Protein AF-A0A059DR06-F1 (afdb_monomer_lite)

Structure (mmCIF, N/CA/C/O backbone):
data_AF-A0A059DR06-F1
#
_entry.id   AF-A0A059DR06-F1
#
loop_
_atom_site.group_PDB
_atom_site.id
_atom_site.type_symbol
_atom_site.label_atom_id
_atom_site.label_alt_id
_atom_site.label_comp_id
_atom_site.label_asym_id
_atom_site.label_entity_id
_atom_site.label_seq_id
_atom_site.pdbx_PDB_ins_code
_atom_site.Cartn_x
_atom_site.Cartn_y
_atom_site.Cartn_z
_atom_site.occupancy
_atom_site.B_iso_or_equiv
_atom_site.auth_seq_id
_atom_site.auth_comp_id
_atom_site.auth_asym_id
_atom_site.auth_atom_id
_atom_site.pdbx_PDB_model_num
ATOM 1 N N . MET A 1 1 ? -17.425 -49.729 -42.488 1.00 37.81 1 MET A N 1
ATOM 2 C CA . MET A 1 1 ? -16.183 -48.979 -42.178 1.00 37.81 1 MET A CA 1
ATOM 3 C C . MET A 1 1 ? -16.580 -47.531 -41.913 1.00 37.81 1 MET A C 1
ATOM 5 O O . MET A 1 1 ? -17.023 -46.862 -42.828 1.00 37.81 1 MET A O 1
ATOM 9 N N . LYS A 1 2 ? -16.812 -47.169 -40.646 1.00 50.12 2 LYS A N 1
ATOM 10 C CA . LYS A 1 2 ? -15.939 -46.294 -39.834 1.00 50.12 2 LYS A CA 1
ATOM 11 C C . LYS A 1 2 ? -15.518 -45.004 -40.551 1.00 50.12 2 LYS A C 1
ATOM 13 O O . LYS A 1 2 ? -14.584 -45.049 -41.343 1.00 50.12 2 LYS A O 1
ATOM 18 N N . ARG A 1 3 ? -16.130 -43.880 -40.159 1.00 48.53 3 ARG A N 1
ATOM 19 C CA . ARG A 1 3 ? -15.443 -42.631 -39.769 1.00 48.53 3 ARG A CA 1
ATOM 20 C C . ARG A 1 3 ? -16.471 -41.597 -39.294 1.00 48.53 3 ARG A C 1
ATOM 22 O O . ARG A 1 3 ? -16.854 -40.686 -40.012 1.00 48.53 3 ARG A O 1
ATOM 29 N N . THR A 1 4 ? -16.927 -41.766 -38.057 1.00 54.75 4 THR A N 1
ATOM 30 C CA . THR A 1 4 ? -17.480 -40.665 -37.264 1.00 54.75 4 THR A CA 1
ATOM 31 C C . THR A 1 4 ? -16.333 -39.698 -36.978 1.00 54.75 4 THR A C 1
ATOM 33 O O . THR A 1 4 ? -15.386 -40.052 -36.276 1.00 54.75 4 THR A O 1
ATOM 36 N N . ILE A 1 5 ? -16.377 -38.520 -37.592 1.00 60.97 5 ILE A N 1
ATOM 37 C CA . ILE A 1 5 ? -15.453 -37.415 -37.327 1.00 60.97 5 ILE A CA 1
ATOM 38 C C . ILE A 1 5 ? -15.814 -36.871 -35.936 1.00 60.97 5 ILE A C 1
ATOM 40 O O . ILE A 1 5 ? -16.955 -36.440 -35.756 1.00 60.97 5 ILE A O 1
ATOM 44 N N . PRO A 1 6 ? -14.923 -36.919 -34.929 1.00 51.56 6 PRO A N 1
ATOM 45 C CA . PRO A 1 6 ? -15.249 -36.389 -33.618 1.00 51.56 6 PRO A CA 1
ATOM 46 C C . PRO A 1 6 ? -15.151 -34.864 -33.678 1.00 51.56 6 PRO A C 1
ATOM 48 O O . PRO A 1 6 ? -14.068 -34.289 -33.719 1.00 51.56 6 PRO A O 1
ATOM 51 N N . LEU A 1 7 ? -16.307 -34.211 -33.660 1.00 52.69 7 LEU A N 1
ATOM 52 C CA . LEU A 1 7 ? -16.496 -32.765 -33.498 1.00 52.69 7 LEU A CA 1
ATOM 53 C C . LEU A 1 7 ? -16.215 -32.314 -32.042 1.00 52.69 7 LEU A C 1
ATOM 55 O O . LEU A 1 7 ? -16.919 -31.475 -31.495 1.00 52.69 7 LEU A O 1
ATOM 59 N N . ILE A 1 8 ? -15.200 -32.891 -31.386 1.00 56.91 8 ILE A N 1
ATOM 60 C CA . ILE A 1 8 ? -14.887 -32.686 -29.955 1.00 56.91 8 ILE A CA 1
ATOM 61 C C . ILE A 1 8 ? -13.495 -32.055 -29.794 1.00 56.91 8 ILE A C 1
ATOM 63 O O . ILE A 1 8 ? -12.701 -32.479 -28.967 1.00 56.91 8 ILE A O 1
ATOM 67 N N . PHE A 1 9 ? -13.147 -31.064 -30.617 1.00 52.00 9 PHE A N 1
ATOM 68 C CA . PHE A 1 9 ? -11.849 -30.377 -30.481 1.00 52.00 9 PHE A CA 1
ATOM 69 C C . PHE A 1 9 ? -11.901 -28.848 -30.600 1.00 52.00 9 PHE A C 1
ATOM 71 O O . PHE A 1 9 ? -10.857 -28.210 -30.628 1.00 52.00 9 PHE A O 1
ATOM 78 N N . ALA A 1 10 ? -13.089 -28.238 -30.615 1.00 53.56 10 ALA A N 1
ATOM 79 C CA . ALA A 1 10 ? -13.237 -26.792 -30.828 1.00 53.56 10 ALA A CA 1
ATOM 80 C C . ALA A 1 10 ? -13.800 -26.015 -29.619 1.00 53.56 10 ALA A C 1
ATOM 82 O O . ALA A 1 10 ? -14.333 -24.928 -29.802 1.00 53.56 10 ALA A O 1
ATOM 83 N N . ALA A 1 11 ? -13.717 -26.553 -28.394 1.00 54.59 11 ALA A N 1
ATOM 84 C CA . ALA A 1 11 ? -14.322 -25.922 -27.208 1.00 54.59 11 ALA A CA 1
ATOM 85 C C . ALA A 1 11 ? -13.361 -25.664 -26.03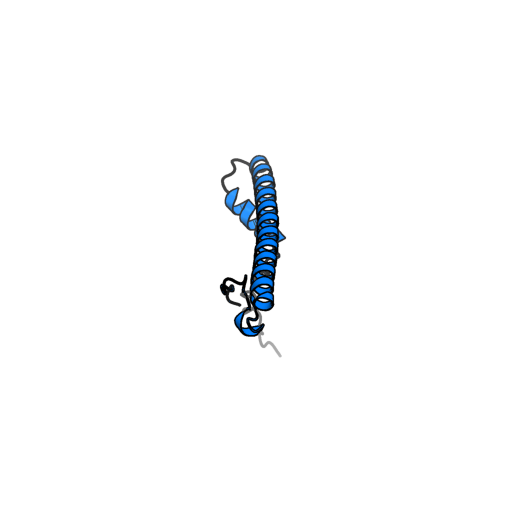1 1.00 54.59 11 ALA A C 1
ATOM 87 O O . ALA A 1 11 ? -13.811 -25.343 -24.937 1.00 54.59 11 ALA A O 1
ATOM 88 N N . LEU A 1 12 ? -12.048 -25.788 -26.223 1.00 53.75 12 LEU A N 1
ATOM 89 C CA . LEU A 1 12 ? -11.044 -25.496 -25.193 1.00 53.75 12 LEU A CA 1
ATOM 90 C C . LEU A 1 12 ? -9.885 -24.766 -25.890 1.00 53.75 12 LEU A C 1
ATOM 92 O O . LEU A 1 12 ? -9.046 -25.429 -26.498 1.00 53.75 12 LEU A O 1
ATOM 96 N N . PRO A 1 13 ? -9.900 -23.415 -25.925 1.00 54.50 13 PRO A N 1
ATOM 97 C CA . PRO A 1 13 ? -9.349 -22.663 -24.798 1.00 54.50 13 PRO A CA 1
ATOM 98 C C . PRO A 1 13 ? -10.022 -21.281 -24.614 1.00 54.50 13 PRO A C 1
ATOM 100 O O . PRO A 1 13 ? -9.508 -20.269 -25.075 1.00 54.50 13 PRO A O 1
ATOM 103 N N . LEU A 1 14 ? -11.165 -21.208 -23.926 1.00 53.38 14 LEU A N 1
ATOM 104 C CA . LEU A 1 14 ? -11.689 -19.926 -23.406 1.00 53.38 14 LEU A CA 1
ATOM 105 C C . LEU A 1 14 ? -11.523 -19.788 -21.886 1.00 53.38 14 LEU A C 1
ATOM 107 O O . LEU A 1 14 ? -12.010 -18.837 -21.293 1.00 53.38 14 LEU A O 1
ATOM 111 N N . MET A 1 15 ? -10.777 -20.703 -21.266 1.00 52.72 15 MET A N 1
ATOM 112 C CA . MET A 1 15 ? -10.363 -20.620 -19.863 1.00 52.72 15 MET A CA 1
ATOM 113 C C . MET A 1 15 ? -8.871 -20.286 -19.777 1.00 52.72 15 MET A C 1
ATOM 115 O O . MET A 1 15 ? -8.109 -20.931 -19.061 1.00 52.72 15 MET A O 1
ATOM 119 N N . ALA A 1 16 ? -8.421 -19.312 -20.569 1.00 50.72 16 ALA A N 1
ATOM 120 C CA . ALA A 1 16 ? -7.108 -18.723 -20.369 1.00 50.72 16 ALA A CA 1
ATOM 121 C C . ALA A 1 16 ? -7.226 -17.688 -19.245 1.00 50.72 16 ALA A C 1
ATOM 123 O O . ALA A 1 16 ? -7.513 -16.521 -19.483 1.00 50.72 16 ALA A O 1
ATOM 124 N N . GLY A 1 17 ? -7.010 -18.163 -18.020 1.00 48.59 17 GLY A N 1
ATOM 125 C CA . GLY A 1 17 ? -6.457 -17.351 -16.947 1.00 48.59 17 GLY A CA 1
ATOM 126 C C . GLY A 1 17 ? -7.444 -16.508 -16.146 1.00 48.59 17 GLY A C 1
ATOM 127 O O . GLY A 1 17 ? -7.360 -15.285 -16.165 1.00 48.59 17 GLY A O 1
ATOM 128 N N . CYS A 1 18 ? -8.211 -17.145 -15.260 1.00 55.22 18 CYS A N 1
ATOM 129 C CA . CYS A 1 18 ? -8.278 -16.605 -13.900 1.00 55.22 18 CYS A CA 1
ATOM 130 C C . CYS A 1 18 ? -6.869 -16.771 -13.314 1.00 55.22 18 CYS A C 1
ATOM 132 O O . CYS A 1 18 ? -6.583 -17.770 -12.656 1.00 55.22 18 CYS A O 1
ATOM 134 N N . VAL A 1 19 ? -5.932 -15.885 -13.676 1.00 57.34 19 VAL A N 1
ATOM 135 C CA . VAL A 1 19 ? -4.608 -15.903 -13.060 1.00 57.34 19 VAL A CA 1
ATOM 136 C C . VAL A 1 19 ? -4.860 -15.530 -11.605 1.00 57.34 19 VAL A C 1
ATOM 138 O O . VAL A 1 19 ? -5.309 -14.425 -11.305 1.00 57.34 19 VAL A O 1
ATOM 141 N N . SER A 1 20 ? -4.664 -16.479 -10.691 1.00 49.16 20 SER A N 1
ATOM 142 C CA . SER A 1 20 ? -4.456 -16.146 -9.290 1.00 49.16 20 SER A CA 1
ATOM 143 C C . SER A 1 20 ? -3.155 -15.350 -9.274 1.00 49.16 20 SER A C 1
ATOM 145 O O . SER A 1 20 ? -2.071 -15.934 -9.225 1.00 49.16 20 SER A O 1
ATOM 147 N N . ALA A 1 21 ? -3.246 -14.039 -9.490 1.00 55.66 21 ALA A N 1
ATOM 148 C CA . ALA A 1 21 ? -2.082 -13.180 -9.535 1.00 55.66 21 ALA A CA 1
ATOM 149 C C . ALA A 1 21 ? -1.411 -13.292 -8.166 1.00 55.66 21 ALA A C 1
ATOM 151 O O . ALA A 1 21 ? -1.945 -12.826 -7.162 1.00 55.66 21 ALA A O 1
ATOM 152 N N . ASN A 1 22 ? -0.263 -13.965 -8.113 1.00 73.75 22 ASN A N 1
ATOM 153 C CA . ASN A 1 22 ? 0.604 -13.869 -6.951 1.00 73.75 22 ASN A CA 1
ATOM 154 C C . ASN A 1 22 ? 0.976 -12.386 -6.796 1.00 73.75 22 ASN A C 1
ATOM 156 O O . ASN A 1 22 ? 1.219 -11.725 -7.811 1.00 73.75 22 ASN A O 1
ATOM 160 N N . SER A 1 23 ? 1.035 -11.858 -5.571 1.00 77.25 23 SER A N 1
ATOM 161 C CA . SER A 1 23 ? 1.312 -10.431 -5.326 1.00 77.25 23 SER A CA 1
ATOM 162 C C . SER A 1 23 ? 2.567 -9.969 -6.072 1.00 77.25 23 SER A C 1
ATOM 164 O O . SER A 1 23 ? 2.554 -8.954 -6.756 1.00 77.25 23 SER A O 1
ATOM 166 N N . ALA A 1 24 ? 3.609 -10.803 -6.103 1.00 83.12 24 ALA A N 1
ATOM 167 C CA . ALA A 1 24 ? 4.836 -10.535 -6.851 1.00 83.12 24 ALA A CA 1
ATOM 168 C C . ALA A 1 24 ? 4.639 -10.373 -8.374 1.00 83.12 24 ALA A C 1
ATOM 170 O O . ALA A 1 24 ? 5.337 -9.581 -9.009 1.00 83.12 24 ALA A O 1
ATOM 171 N N . GLU A 1 25 ? 3.728 -11.131 -8.985 1.00 86.44 25 GLU A N 1
ATOM 172 C CA . GLU A 1 25 ? 3.413 -11.019 -10.414 1.00 86.44 25 GLU A CA 1
ATOM 173 C C . GLU A 1 25 ? 2.508 -9.808 -10.680 1.00 86.44 25 GLU A C 1
ATOM 175 O O . GLU A 1 25 ? 2.742 -9.067 -11.637 1.00 86.44 25 GLU A O 1
ATOM 180 N N . GLY A 1 26 ? 1.575 -9.530 -9.764 1.00 87.44 26 GLY A N 1
ATOM 181 C CA . GLY A 1 26 ? 0.770 -8.308 -9.754 1.00 87.44 26 GLY A CA 1
ATOM 182 C C . GLY A 1 26 ? 1.621 -7.037 -9.666 1.00 87.44 26 GLY A C 1
ATOM 183 O O . GLY A 1 26 ? 1.449 -6.131 -10.477 1.00 87.44 26 GLY A O 1
ATOM 184 N N . HIS A 1 27 ? 2.611 -6.990 -8.771 1.00 91.62 27 HIS A N 1
ATOM 185 C CA . HIS A 1 27 ? 3.488 -5.822 -8.610 1.00 91.62 27 HIS A CA 1
ATOM 186 C C . HIS A 1 27 ? 4.372 -5.605 -9.832 1.00 91.62 27 HIS A C 1
ATOM 188 O O . HIS A 1 27 ? 4.618 -4.469 -10.230 1.00 91.62 27 HIS A O 1
ATOM 194 N N . LYS A 1 28 ? 4.834 -6.688 -10.470 1.00 92.25 28 LYS A N 1
ATOM 195 C CA . LYS A 1 28 ? 5.569 -6.591 -11.737 1.00 92.25 28 LYS A CA 1
ATOM 196 C C . LYS A 1 28 ? 4.689 -6.036 -12.850 1.00 92.25 28 LYS A C 1
ATOM 198 O O . LYS A 1 28 ? 5.168 -5.202 -13.615 1.00 92.25 28 LYS A O 1
ATOM 203 N N . ALA A 1 29 ? 3.431 -6.467 -12.935 1.00 92.56 29 ALA A N 1
ATOM 204 C CA . ALA A 1 29 ? 2.479 -5.936 -13.903 1.00 92.56 29 ALA A CA 1
ATOM 205 C C . ALA A 1 29 ? 2.166 -4.452 -13.639 1.00 92.56 29 ALA A C 1
ATOM 207 O O . ALA A 1 29 ? 2.178 -3.658 -14.579 1.00 92.56 29 ALA A O 1
ATOM 208 N N . GLU A 1 30 ? 1.971 -4.055 -12.377 1.00 92.44 30 GLU A N 1
ATOM 209 C CA . GLU A 1 30 ? 1.769 -2.653 -11.988 1.00 92.44 30 GLU A CA 1
ATOM 210 C C . GLU A 1 30 ? 2.993 -1.790 -12.331 1.00 92.44 30 GLU A C 1
ATOM 212 O O . GLU A 1 30 ? 2.867 -0.769 -13.010 1.00 92.44 30 GLU A O 1
ATOM 217 N N . ALA A 1 31 ? 4.189 -2.221 -11.920 1.00 95.06 31 ALA A N 1
ATOM 218 C CA . ALA A 1 31 ? 5.439 -1.524 -12.212 1.00 95.06 31 ALA A CA 1
ATOM 219 C C . ALA A 1 31 ? 5.669 -1.400 -13.725 1.00 95.06 31 ALA A C 1
ATOM 221 O O . ALA A 1 31 ? 6.049 -0.338 -14.218 1.00 95.06 31 ALA A O 1
ATOM 222 N N . TYR A 1 32 ? 5.385 -2.460 -14.489 1.00 93.75 32 TYR A N 1
ATOM 223 C CA . TYR A 1 32 ? 5.463 -2.420 -15.946 1.00 93.75 32 TYR A CA 1
ATOM 224 C C . TYR A 1 32 ? 4.473 -1.417 -16.547 1.00 93.75 32 TYR A C 1
ATOM 226 O O . TYR A 1 32 ? 4.854 -0.637 -17.419 1.00 93.75 32 TYR A O 1
ATOM 234 N N . ALA A 1 33 ? 3.220 -1.408 -16.082 1.00 94.38 33 ALA A N 1
ATOM 235 C CA . ALA A 1 33 ? 2.198 -0.487 -16.568 1.00 94.38 33 ALA A CA 1
ATOM 236 C C . ALA A 1 33 ? 2.614 0.977 -16.353 1.00 94.38 33 ALA A C 1
ATOM 238 O O . ALA A 1 33 ? 2.524 1.783 -17.284 1.00 94.38 33 ALA A O 1
ATOM 239 N N . LYS A 1 34 ? 3.158 1.302 -15.174 1.00 94.44 34 LYS A N 1
ATOM 240 C CA . LYS A 1 34 ? 3.697 2.637 -14.860 1.00 94.44 34 LYS A CA 1
ATOM 241 C C . LYS A 1 34 ? 4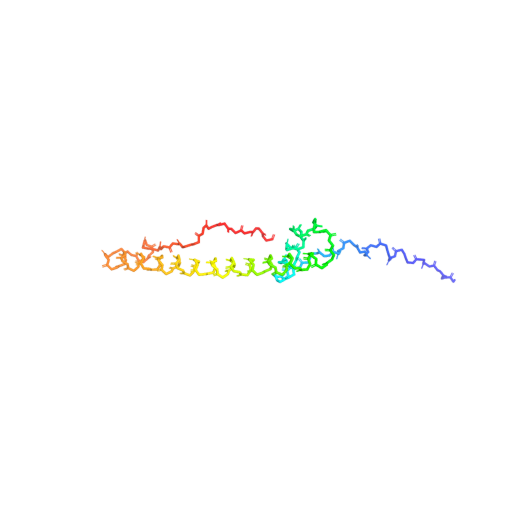.900 3.013 -15.726 1.00 94.44 34 LYS A C 1
ATOM 243 O O . LYS A 1 34 ? 5.001 4.146 -16.184 1.00 94.44 34 LYS A O 1
ATOM 248 N N . CYS A 1 35 ? 5.773 2.052 -16.016 1.00 96.31 35 CYS A N 1
ATOM 249 C CA . CYS A 1 35 ? 6.990 2.262 -16.804 1.00 96.31 35 CYS A CA 1
ATOM 250 C C . CYS A 1 35 ? 6.812 2.030 -18.315 1.00 96.31 35 CYS A C 1
ATOM 252 O O . CYS A 1 35 ? 7.791 2.018 -19.066 1.00 96.31 35 CYS A O 1
ATOM 254 N N . SER A 1 36 ? 5.576 1.847 -18.786 1.00 93.31 36 SER A N 1
ATOM 255 C CA . SER A 1 36 ? 5.271 1.478 -20.176 1.00 93.31 36 SER A CA 1
ATOM 256 C C . SER A 1 36 ? 5.776 2.497 -21.206 1.00 93.31 36 SER A C 1
ATOM 258 O O . SER A 1 36 ? 6.195 2.107 -22.297 1.00 93.31 36 SER A O 1
ATOM 260 N N . TYR A 1 37 ? 5.822 3.778 -20.834 1.00 93.88 37 TYR A N 1
ATOM 261 C CA . TYR A 1 37 ? 6.289 4.886 -21.676 1.00 93.88 37 TYR A CA 1
ATOM 262 C C . TYR A 1 37 ? 7.797 5.161 -21.591 1.00 93.88 37 TYR A C 1
ATOM 264 O O . TYR A 1 37 ? 8.272 6.139 -22.167 1.00 93.88 37 TYR A O 1
ATOM 272 N N . ALA A 1 38 ? 8.569 4.328 -20.885 1.00 94.94 38 ALA A N 1
ATOM 273 C C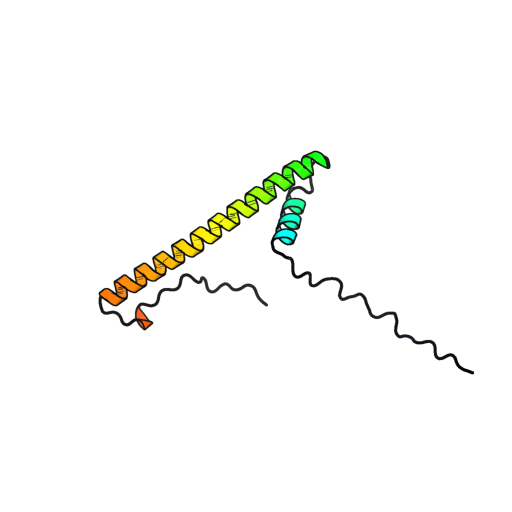A . ALA A 1 38 ? 10.014 4.508 -20.807 1.00 94.94 38 ALA A CA 1
ATOM 274 C C . ALA A 1 38 ? 10.664 4.437 -22.210 1.00 94.94 38 ALA A C 1
ATOM 276 O O . ALA A 1 38 ? 10.290 3.570 -23.012 1.00 94.94 38 ALA A O 1
ATOM 277 N N . PRO A 1 39 ? 11.653 5.309 -22.499 1.00 91.06 39 PRO A N 1
ATOM 278 C CA . PRO A 1 39 ? 12.174 5.553 -23.850 1.00 91.06 39 PRO A CA 1
ATOM 279 C C . PRO A 1 39 ? 12.980 4.386 -24.441 1.00 91.06 39 PRO A C 1
ATOM 281 O O . PRO A 1 39 ? 13.259 4.371 -25.637 1.00 91.06 39 PRO A O 1
ATOM 284 N N . GLY A 1 40 ? 13.351 3.400 -23.624 1.00 93.38 40 GLY A N 1
ATOM 285 C CA . GLY A 1 40 ? 14.087 2.216 -24.048 1.00 93.38 40 GLY A CA 1
ATOM 286 C C . GLY A 1 40 ? 14.023 1.101 -23.002 1.00 93.38 40 GLY A C 1
ATOM 287 O O . GLY A 1 40 ? 13.530 1.328 -21.894 1.00 93.38 40 GLY A O 1
ATOM 288 N N . PRO A 1 41 ? 14.508 -0.107 -23.335 1.00 92.62 41 PRO A N 1
ATOM 289 C CA . PRO A 1 41 ? 14.433 -1.266 -22.446 1.00 92.62 41 PRO A CA 1
ATOM 290 C C . PRO A 1 41 ? 15.234 -1.073 -21.152 1.00 92.62 41 PRO A C 1
ATOM 292 O O . PRO A 1 41 ? 14.744 -1.421 -20.084 1.00 92.62 41 PRO A O 1
ATOM 295 N N . GLU A 1 42 ? 16.414 -0.454 -21.225 1.00 95.94 42 GLU A N 1
ATOM 296 C CA . GLU A 1 42 ? 17.258 -0.199 -20.050 1.00 95.94 42 GLU A CA 1
ATOM 297 C C . GLU A 1 42 ? 16.608 0.808 -19.086 1.00 95.94 42 GLU A C 1
ATOM 299 O O . GLU A 1 42 ? 16.521 0.572 -17.882 1.00 95.94 42 GLU A O 1
ATOM 304 N N . GLU A 1 43 ? 16.080 1.914 -19.615 1.00 95.75 43 GLU A N 1
ATOM 305 C CA . GLU A 1 43 ? 15.381 2.915 -18.801 1.00 95.75 43 GLU A CA 1
ATOM 306 C C . GLU A 1 43 ? 14.078 2.363 -18.216 1.00 95.75 43 GLU A C 1
ATOM 308 O O . GLU A 1 43 ? 13.703 2.692 -17.089 1.00 95.75 43 GLU A O 1
ATOM 313 N N . ARG A 1 44 ? 13.413 1.454 -18.939 1.00 95.94 44 ARG A N 1
ATOM 314 C CA . ARG A 1 44 ? 12.253 0.727 -18.423 1.00 95.94 44 ARG A CA 1
ATOM 315 C C . ARG A 1 44 ? 12.627 -0.160 -17.248 1.00 95.94 44 ARG A C 1
ATOM 317 O O . ARG A 1 44 ? 11.909 -0.157 -16.258 1.00 95.94 44 ARG A O 1
ATOM 324 N N . GLU A 1 45 ? 13.736 -0.886 -17.332 1.00 96.25 45 GLU A N 1
ATOM 325 C CA . GLU A 1 45 ? 14.206 -1.741 -16.242 1.00 96.25 45 GLU A CA 1
ATOM 326 C C . GLU A 1 45 ? 14.552 -0.919 -14.991 1.00 96.25 45 GLU A C 1
ATOM 328 O O . GLU A 1 45 ? 14.111 -1.256 -13.890 1.00 96.25 45 GLU A O 1
ATOM 333 N N . LYS A 1 46 ? 15.258 0.209 -15.153 1.00 96.56 46 LYS A N 1
ATOM 334 C CA . LYS A 1 46 ? 15.556 1.146 -14.052 1.00 96.56 46 LYS A CA 1
ATOM 335 C C . LYS A 1 46 ? 14.279 1.702 -13.413 1.00 96.56 46 LYS A C 1
ATOM 337 O O . LYS A 1 46 ? 14.165 1.730 -12.183 1.00 96.56 46 LYS A O 1
ATOM 342 N N . CYS A 1 47 ? 13.310 2.097 -14.239 1.00 97.19 47 CYS A N 1
ATOM 343 C CA . CYS A 1 47 ? 11.997 2.546 -13.783 1.00 97.19 47 CYS A CA 1
ATOM 344 C C . CYS A 1 47 ? 11.277 1.433 -13.006 1.00 97.19 47 CYS A C 1
ATOM 346 O O . CYS A 1 47 ? 10.889 1.638 -11.859 1.00 97.19 47 CYS A O 1
ATOM 348 N N . MET A 1 48 ? 11.182 0.226 -13.573 1.00 97.00 48 MET A N 1
ATOM 349 C CA . MET A 1 48 ? 10.490 -0.903 -12.946 1.00 97.00 48 MET A CA 1
ATOM 350 C C . MET A 1 48 ? 11.123 -1.298 -11.615 1.00 97.00 48 MET A C 1
ATOM 352 O O . MET A 1 48 ? 10.406 -1.593 -10.665 1.00 97.00 48 MET A O 1
ATOM 356 N N . LYS A 1 49 ? 12.457 -1.277 -11.515 1.00 96.81 49 LYS A N 1
ATOM 357 C CA . LYS A 1 49 ? 13.166 -1.541 -10.258 1.00 96.81 49 LYS A CA 1
ATOM 358 C C . LYS A 1 49 ? 12.780 -0.538 -9.171 1.00 96.81 49 LYS A C 1
ATOM 360 O O . LYS A 1 49 ? 12.597 -0.926 -8.021 1.00 96.81 49 LYS A O 1
ATOM 365 N N . THR A 1 50 ? 12.655 0.733 -9.542 1.00 97.38 50 THR A N 1
ATOM 366 C CA . THR A 1 50 ? 12.247 1.797 -8.619 1.00 97.38 50 THR A CA 1
ATOM 367 C C . THR A 1 50 ? 10.794 1.615 -8.193 1.00 97.38 50 THR A C 1
ATOM 369 O O . THR A 1 50 ? 10.509 1.611 -7.001 1.00 97.38 50 THR A O 1
ATOM 372 N N . GLU A 1 51 ? 9.888 1.381 -9.142 1.00 96.75 51 GLU A N 1
ATOM 373 C CA . GLU A 1 51 ? 8.467 1.162 -8.853 1.00 96.75 51 GLU A CA 1
ATOM 374 C C . GLU A 1 51 ? 8.232 -0.065 -7.970 1.00 96.75 51 GLU A C 1
ATOM 376 O O . GLU A 1 51 ? 7.474 0.009 -7.009 1.00 96.75 51 GLU A O 1
ATOM 381 N N . LEU A 1 52 ? 8.930 -1.175 -8.223 1.00 96.62 52 LEU A N 1
ATOM 382 C CA . LEU A 1 52 ? 8.851 -2.363 -7.370 1.00 96.62 52 LEU A CA 1
ATOM 383 C C . LEU A 1 52 ? 9.308 -2.074 -5.935 1.00 96.62 52 LEU A C 1
ATOM 385 O O . LEU A 1 52 ? 8.660 -2.522 -4.992 1.00 96.62 52 LEU A O 1
ATOM 389 N N . ALA A 1 53 ? 10.385 -1.303 -5.760 1.00 96.44 53 ALA A N 1
ATOM 390 C CA . ALA A 1 53 ? 10.850 -0.905 -4.433 1.00 96.44 53 ALA A CA 1
ATOM 391 C C . ALA A 1 53 ? 9.838 0.005 -3.714 1.00 96.44 53 ALA A C 1
ATOM 393 O O . ALA A 1 53 ? 9.649 -0.120 -2.505 1.00 96.44 53 ALA A O 1
ATOM 394 N N . LEU A 1 54 ? 9.164 0.896 -4.449 1.00 96.50 54 LEU A N 1
ATOM 395 C CA . LEU A 1 54 ? 8.115 1.759 -3.902 1.00 96.50 54 LEU A CA 1
ATOM 396 C C . LEU A 1 54 ? 6.869 0.968 -3.493 1.00 96.50 54 LEU A C 1
ATOM 398 O O . LEU A 1 54 ? 6.310 1.235 -2.431 1.00 96.50 54 LEU A O 1
ATOM 402 N N . ILE A 1 55 ? 6.452 -0.009 -4.302 1.00 94.50 55 ILE A N 1
ATOM 403 C CA . ILE A 1 55 ? 5.328 -0.896 -3.975 1.00 94.50 55 ILE A CA 1
ATOM 404 C C . ILE A 1 55 ? 5.637 -1.667 -2.687 1.00 94.50 55 ILE A C 1
ATOM 406 O O . ILE A 1 55 ? 4.853 -1.617 -1.745 1.00 94.50 55 ILE A O 1
ATOM 410 N N . GLU A 1 56 ? 6.816 -2.284 -2.593 1.00 93.12 56 GLU A N 1
ATOM 411 C CA . GLU A 1 56 ? 7.213 -3.042 -1.402 1.00 93.12 56 GLU A CA 1
ATOM 412 C C . GLU A 1 56 ? 7.309 -2.149 -0.150 1.00 93.12 56 GLU A C 1
ATOM 414 O O . GLU A 1 56 ? 6.903 -2.541 0.943 1.00 93.12 56 GLU A O 1
ATOM 419 N N . ALA A 1 57 ? 7.820 -0.921 -0.288 1.00 94.81 57 ALA A N 1
ATOM 420 C CA . ALA A 1 57 ? 7.858 0.037 0.815 1.00 94.81 57 ALA A CA 1
ATOM 421 C C . ALA A 1 57 ? 6.450 0.416 1.297 1.00 94.81 57 ALA A C 1
ATOM 423 O O . ALA A 1 57 ? 6.217 0.503 2.504 1.00 94.81 57 ALA A O 1
ATOM 424 N N . ARG A 1 58 ? 5.506 0.605 0.368 1.00 92.81 58 ARG A N 1
ATOM 425 C CA . ARG A 1 58 ? 4.108 0.891 0.696 1.00 92.81 58 ARG A CA 1
ATOM 426 C C . ARG A 1 58 ? 3.450 -0.277 1.422 1.00 92.81 58 ARG A C 1
ATOM 428 O O . ARG A 1 58 ? 2.802 -0.047 2.433 1.00 92.81 58 ARG A O 1
ATOM 435 N N . GLU A 1 59 ? 3.649 -1.506 0.957 1.00 92.31 59 GLU A N 1
ATOM 436 C CA . GLU A 1 59 ? 3.087 -2.689 1.616 1.00 92.31 59 GLU A CA 1
ATOM 437 C C . GLU A 1 59 ? 3.593 -2.857 3.047 1.00 92.31 59 GLU A C 1
ATOM 439 O O . GLU A 1 59 ? 2.811 -3.163 3.944 1.00 92.31 59 GLU A O 1
ATOM 444 N N . ARG A 1 60 ? 4.889 -2.615 3.283 1.00 92.38 60 ARG A N 1
ATOM 445 C CA . ARG A 1 60 ? 5.445 -2.631 4.643 1.00 92.38 60 ARG A CA 1
ATOM 446 C C . ARG A 1 60 ? 4.791 -1.567 5.520 1.00 92.38 60 ARG A C 1
ATOM 448 O O . ARG A 1 60 ? 4.357 -1.882 6.622 1.00 92.38 60 ARG A O 1
ATOM 455 N N . ALA A 1 61 ? 4.670 -0.341 5.014 1.00 93.19 61 ALA A N 1
ATOM 456 C CA . ALA A 1 61 ? 4.029 0.744 5.749 1.00 93.19 61 ALA A CA 1
ATOM 457 C C . ALA A 1 61 ? 2.548 0.446 6.040 1.00 93.19 61 ALA A C 1
ATOM 459 O O . ALA A 1 61 ? 2.077 0.686 7.149 1.00 93.19 61 ALA A O 1
ATOM 460 N N . ASP A 1 62 ? 1.811 -0.110 5.079 1.00 90.94 62 ASP A N 1
ATOM 461 C CA . ASP A 1 62 ? 0.408 -0.482 5.268 1.00 90.94 62 ASP A CA 1
ATOM 462 C C . ASP A 1 62 ? 0.272 -1.636 6.280 1.00 90.94 62 ASP A C 1
ATOM 464 O O . ASP A 1 62 ? -0.605 -1.591 7.143 1.00 90.94 62 ASP A O 1
ATOM 468 N N . ALA A 1 63 ? 1.181 -2.616 6.270 1.00 90.19 63 ALA A N 1
ATOM 469 C CA . ALA A 1 63 ? 1.220 -3.681 7.273 1.00 90.19 63 ALA A CA 1
ATOM 470 C C . ALA A 1 63 ? 1.501 -3.149 8.691 1.00 90.19 63 ALA A C 1
ATOM 472 O O . ALA A 1 63 ? 0.820 -3.542 9.640 1.00 90.19 63 ALA A O 1
ATOM 473 N N . GLU A 1 64 ? 2.458 -2.230 8.842 1.00 93.38 64 GLU A N 1
ATOM 474 C CA . GLU A 1 64 ? 2.759 -1.566 10.118 1.00 93.38 64 GLU A CA 1
ATOM 475 C C . GLU A 1 64 ? 1.572 -0.740 10.624 1.00 93.38 64 GLU A C 1
ATOM 477 O O . GLU A 1 64 ? 1.244 -0.770 11.814 1.00 93.38 64 GLU A O 1
ATOM 482 N N . ARG A 1 65 ? 0.880 -0.037 9.721 1.00 89.25 65 ARG A N 1
ATOM 483 C CA . ARG A 1 65 ? -0.330 0.718 10.058 1.00 89.25 65 ARG A CA 1
ATOM 484 C C . ARG A 1 65 ? -1.447 -0.190 10.547 1.00 89.25 65 ARG A C 1
ATOM 486 O O . ARG A 1 65 ? -2.027 0.098 11.585 1.00 89.25 65 ARG A O 1
ATOM 493 N N . ILE A 1 66 ? -1.703 -1.305 9.863 1.00 89.62 66 ILE A N 1
ATOM 494 C CA . ILE A 1 66 ? -2.722 -2.280 10.279 1.00 89.62 66 ILE A CA 1
ATOM 495 C C . ILE A 1 66 ? -2.408 -2.836 11.674 1.00 89.62 66 ILE A C 1
ATOM 497 O O . ILE A 1 66 ? -3.314 -2.976 12.498 1.00 89.62 66 ILE A O 1
ATOM 501 N N . GLN A 1 67 ? -1.137 -3.135 11.959 1.00 90.06 67 GLN A N 1
ATO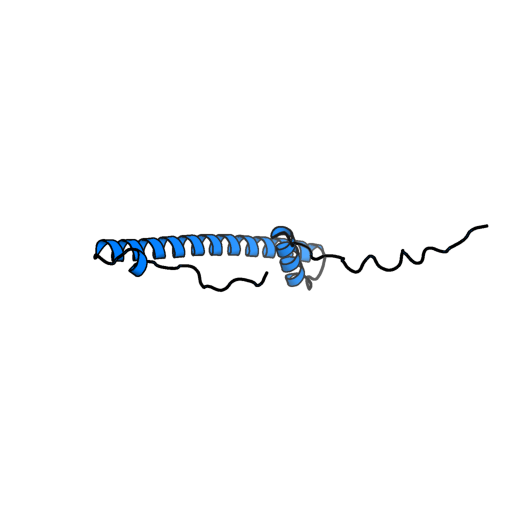M 502 C CA . GLN A 1 67 ? -0.719 -3.580 13.291 1.00 90.06 67 GLN A CA 1
ATOM 503 C C . GLN A 1 67 ? -0.938 -2.489 14.340 1.00 90.06 67 GLN A C 1
ATOM 505 O O . GLN A 1 67 ? -1.573 -2.745 15.359 1.00 90.06 67 GLN A O 1
ATOM 510 N N . THR A 1 68 ? -0.502 -1.263 14.057 1.00 92.38 68 THR A N 1
ATOM 511 C CA . THR A 1 68 ? -0.671 -0.118 14.963 1.00 92.38 68 THR A CA 1
ATOM 512 C C . THR A 1 68 ? -2.148 0.166 15.248 1.00 92.38 68 THR A C 1
ATOM 514 O O . THR A 1 68 ? -2.538 0.377 16.395 1.00 92.38 68 THR A O 1
ATOM 517 N N . ASP A 1 69 ? -3.000 0.129 14.222 1.00 90.25 69 ASP A N 1
ATOM 518 C CA . ASP A 1 69 ? -4.440 0.358 14.354 1.00 90.25 69 ASP A CA 1
ATOM 519 C C . ASP A 1 69 ? -5.107 -0.737 15.194 1.00 90.25 69 ASP A C 1
ATOM 521 O O . ASP A 1 69 ? -5.998 -0.451 16.003 1.00 90.25 69 ASP A O 1
ATOM 525 N N . ARG A 1 70 ? -4.649 -1.987 15.046 1.00 90.31 70 ARG A N 1
ATOM 526 C CA . ARG A 1 70 ? -5.088 -3.114 15.871 1.00 90.31 70 ARG A CA 1
ATOM 527 C C . ARG A 1 70 ? -4.664 -2.942 17.328 1.00 90.31 70 ARG A C 1
ATOM 529 O O . ARG A 1 70 ? -5.515 -3.044 18.206 1.00 90.31 70 ARG A O 1
ATOM 536 N N . GLU A 1 71 ? -3.399 -2.630 17.588 1.00 92.62 71 GLU A N 1
ATOM 537 C CA . GLU A 1 71 ? -2.895 -2.384 18.945 1.00 92.62 71 GLU A CA 1
ATOM 538 C C . GLU A 1 71 ? -3.640 -1.224 19.617 1.00 92.62 71 GLU A C 1
ATOM 540 O O . GLU A 1 71 ? -4.051 -1.320 20.774 1.00 92.62 71 GLU A O 1
ATOM 545 N N . ALA A 1 72 ? -3.900 -0.142 18.880 1.00 92.50 72 ALA A N 1
ATOM 546 C CA . ALA A 1 72 ? -4.662 0.992 19.384 1.00 92.50 72 ALA A CA 1
ATOM 547 C C . ALA A 1 72 ? -6.124 0.618 19.688 1.00 92.50 72 ALA A C 1
ATOM 549 O O . ALA A 1 72 ? -6.697 1.111 20.663 1.00 92.50 72 ALA A O 1
ATOM 550 N N . ALA A 1 73 ? -6.747 -0.241 18.874 1.00 92.06 73 ALA A N 1
ATOM 551 C CA . ALA A 1 73 ? -8.087 -0.765 19.140 1.00 92.06 73 ALA A CA 1
ATOM 552 C C . ALA A 1 73 ? -8.109 -1.644 20.401 1.00 92.06 73 ALA A C 1
ATOM 554 O O . ALA A 1 73 ? -8.962 -1.439 21.266 1.00 92.06 73 ALA A O 1
ATOM 555 N N . GLU A 1 74 ? -7.139 -2.548 20.549 1.00 92.69 74 GLU A N 1
ATOM 556 C CA . GLU A 1 74 ? -6.981 -3.405 21.730 1.00 92.69 74 GLU A CA 1
ATOM 557 C C . GLU A 1 74 ? -6.739 -2.568 22.999 1.00 92.69 74 GLU A C 1
ATOM 559 O O . GLU A 1 74 ? -7.361 -2.809 24.036 1.00 92.69 74 GLU A O 1
ATOM 564 N N . GLN A 1 75 ? -5.925 -1.512 22.911 1.00 93.56 75 GLN A N 1
ATOM 565 C CA . GLN A 1 75 ? -5.688 -0.591 24.022 1.00 93.56 75 GLN A CA 1
ATOM 566 C C . GLN A 1 75 ? -6.962 0.160 24.435 1.00 93.56 75 GLN A C 1
ATOM 568 O O . GLN A 1 75 ? -7.266 0.253 25.627 1.00 93.56 75 GLN A O 1
ATOM 573 N N . ARG A 1 76 ? -7.730 0.689 23.472 1.00 92.50 76 ARG A N 1
ATOM 574 C CA . ARG A 1 76 ? -9.007 1.366 23.758 1.00 92.50 76 ARG A CA 1
ATOM 575 C C . ARG A 1 76 ? -10.005 0.420 24.418 1.00 92.50 76 ARG A C 1
ATOM 577 O O . ARG A 1 76 ? -10.661 0.815 25.380 1.00 92.50 76 ARG A O 1
ATOM 584 N N . GLN A 1 77 ? -10.082 -0.820 23.942 1.00 92.75 77 GLN A N 1
ATOM 585 C CA . GLN A 1 77 ? -10.924 -1.845 24.548 1.00 92.75 77 GLN A CA 1
ATOM 586 C C . GLN A 1 77 ? -10.506 -2.127 26.000 1.00 92.75 77 GLN A C 1
ATOM 588 O O . GLN A 1 77 ? -11.355 -2.099 26.888 1.00 92.75 77 GLN A O 1
ATOM 593 N N . ALA A 1 78 ? -9.210 -2.311 26.268 1.00 92.31 78 ALA A N 1
ATOM 594 C CA . ALA A 1 78 ? -8.708 -2.569 27.619 1.00 92.31 78 ALA A CA 1
ATOM 595 C C . ALA A 1 78 ? -9.032 -1.429 28.605 1.00 92.31 78 ALA A C 1
ATOM 597 O O . ALA A 1 78 ? -9.373 -1.686 29.760 1.00 92.31 78 ALA A O 1
ATOM 598 N N . ILE A 1 79 ? -8.972 -0.170 28.154 1.00 95.06 79 ILE A N 1
ATOM 599 C CA . ILE A 1 79 ? -9.350 0.997 28.971 1.00 95.06 79 ILE A CA 1
ATOM 600 C C . ILE A 1 79 ? -10.844 0.957 29.327 1.00 95.06 79 ILE A C 1
ATOM 602 O O . ILE A 1 79 ? -11.207 1.210 30.477 1.00 95.06 79 ILE A O 1
ATOM 606 N N . LEU A 1 80 ? -11.710 0.618 28.367 1.00 93.19 80 LEU A N 1
ATOM 607 C CA . LEU A 1 80 ? -13.153 0.511 28.596 1.00 93.19 80 LEU A CA 1
ATOM 608 C C . LEU A 1 80 ? -13.485 -0.635 29.560 1.00 93.19 80 LEU A C 1
ATOM 610 O O . LEU A 1 80 ? -14.226 -0.422 30.522 1.00 93.19 80 LEU A O 1
ATOM 614 N N . GLU A 1 81 ? -12.879 -1.807 29.372 1.00 94.38 81 GLU A N 1
ATOM 615 C CA . GLU A 1 81 ? -13.032 -2.945 30.288 1.00 94.38 81 GLU A CA 1
ATOM 616 C C . GLU A 1 81 ? -12.577 -2.590 31.715 1.00 94.38 81 GLU A C 1
ATOM 618 O O . GLU A 1 81 ? -13.292 -2.858 32.681 1.00 94.38 81 GLU A O 1
ATOM 623 N N . ALA A 1 82 ? -11.441 -1.896 31.865 1.00 94.38 82 ALA A N 1
ATOM 624 C CA . ALA A 1 82 ? -10.946 -1.437 33.166 1.00 94.38 82 ALA A CA 1
ATOM 625 C C . ALA A 1 82 ? -11.876 -0.409 33.840 1.00 94.38 82 ALA A C 1
ATOM 627 O O . ALA A 1 82 ? -11.915 -0.324 35.068 1.00 94.38 82 ALA A O 1
ATOM 628 N N . SER A 1 83 ? -12.647 0.349 33.055 1.00 94.12 83 SER A N 1
ATOM 629 C CA . SER A 1 83 ? -13.673 1.275 33.557 1.00 94.12 83 SER A CA 1
ATOM 630 C C . SER A 1 83 ? -15.004 0.600 33.930 1.00 94.12 83 SER A C 1
ATOM 632 O O . SER A 1 83 ? -15.920 1.274 34.398 1.00 94.12 83 SER A O 1
ATOM 634 N N . GLY A 1 84 ? -15.105 -0.726 33.769 1.00 93.31 84 GLY A N 1
ATOM 635 C CA . GLY A 1 84 ? -16.278 -1.528 34.132 1.00 93.31 84 GLY A CA 1
ATOM 636 C C . GLY A 1 84 ? -17.272 -1.766 32.993 1.00 93.31 84 GLY A C 1
ATOM 637 O O . GLY A 1 84 ? -18.359 -2.288 33.243 1.00 93.31 84 GLY A O 1
ATOM 638 N N . VAL A 1 85 ? -16.924 -1.407 31.753 1.00 94.19 85 VAL A N 1
ATOM 639 C CA . VAL A 1 85 ? -17.717 -1.748 30.562 1.00 94.19 85 VAL A CA 1
ATOM 640 C C . VAL A 1 85 ? -17.573 -3.245 30.274 1.00 94.19 85 VAL A C 1
ATOM 642 O O . VAL A 1 85 ? -16.485 -3.808 30.396 1.00 94.19 85 VAL A O 1
ATOM 645 N N . SER A 1 86 ? -18.672 -3.909 29.904 1.00 90.50 86 SER A N 1
ATOM 646 C CA . SER A 1 86 ? -18.631 -5.327 29.536 1.00 90.50 86 SER A CA 1
ATOM 647 C C . SER A 1 86 ? -17.764 -5.531 28.287 1.00 90.50 86 SER A C 1
ATOM 649 O O . SER A 1 86 ? -17.693 -4.661 27.423 1.00 90.50 86 SER A O 1
ATOM 651 N N . ARG A 1 87 ? -17.114 -6.690 28.158 1.00 88.00 87 ARG A N 1
ATOM 652 C CA . ARG A 1 87 ? -16.236 -6.987 27.013 1.00 88.00 87 ARG A CA 1
ATOM 653 C C . ARG A 1 87 ? -16.931 -6.828 25.657 1.00 88.00 87 ARG A C 1
ATOM 655 O O . ARG A 1 87 ? -16.311 -6.362 24.706 1.00 88.00 87 ARG A O 1
ATOM 662 N N . GLU A 1 88 ? -18.198 -7.224 25.570 1.00 88.75 88 GLU A N 1
ATOM 663 C CA . GLU A 1 88 ? -18.972 -7.128 24.329 1.00 88.75 88 GLU A CA 1
ATOM 664 C C . GLU A 1 88 ? -19.252 -5.668 23.955 1.00 88.75 88 GLU A C 1
ATOM 666 O O . GLU A 1 88 ? -19.113 -5.299 22.792 1.00 88.75 88 GLU A O 1
ATOM 671 N N . ASP A 1 89 ? -19.546 -4.823 24.946 1.00 87.25 89 ASP A N 1
ATOM 672 C CA . ASP A 1 89 ? -19.797 -3.392 24.736 1.00 87.25 89 ASP A CA 1
ATOM 673 C C . ASP A 1 89 ? -18.495 -2.590 24.533 1.00 87.25 89 ASP A C 1
ATOM 675 O O . ASP A 1 89 ? -18.490 -1.549 23.879 1.00 87.25 89 ASP A O 1
ATOM 679 N N . ALA A 1 90 ? -17.375 -3.069 25.084 1.00 87.75 90 ALA A N 1
ATOM 680 C CA . ALA A 1 90 ? -16.052 -2.455 24.964 1.00 87.75 90 ALA A CA 1
ATOM 681 C C . ALA A 1 90 ? -15.337 -2.794 23.645 1.00 87.75 90 ALA A C 1
ATOM 683 O O . ALA A 1 90 ? -14.328 -2.162 23.316 1.00 87.75 90 ALA A O 1
ATOM 684 N N . LYS A 1 91 ? -15.832 -3.792 22.902 1.00 87.94 91 LYS A N 1
ATOM 685 C CA . LYS A 1 91 ? -15.191 -4.336 21.703 1.00 87.94 91 LYS A CA 1
ATOM 686 C C . LYS A 1 91 ? -14.921 -3.243 20.669 1.00 87.94 91 LYS A C 1
ATOM 688 O O . LYS A 1 91 ? -15.834 -2.584 20.176 1.00 87.94 91 LYS A O 1
ATOM 693 N N . GLN A 1 92 ? -13.652 -3.080 20.310 1.00 87.44 92 GLN A N 1
ATOM 694 C CA . GLN A 1 92 ? -13.221 -2.163 19.255 1.00 87.44 92 GLN A CA 1
ATOM 695 C C . GLN A 1 92 ? -12.930 -2.949 17.974 1.00 87.44 92 GLN A C 1
ATOM 697 O O . GLN A 1 92 ? -12.419 -4.066 18.025 1.00 87.44 92 GLN A O 1
ATOM 702 N N . THR A 1 93 ? -13.236 -2.364 16.817 1.00 79.94 93 THR A N 1
ATOM 703 C CA . THR A 1 93 ? -12.846 -2.914 15.512 1.00 79.94 93 THR A CA 1
ATOM 704 C C . THR A 1 93 ? -11.799 -2.014 14.866 1.00 79.94 93 THR A C 1
ATOM 706 O O . THR A 1 93 ? -11.933 -0.790 14.885 1.00 79.94 93 THR A O 1
ATOM 709 N N . SER A 1 94 ? -10.746 -2.620 14.319 1.00 79.44 94 SER A N 1
ATOM 710 C CA . SER A 1 94 ? -9.837 -1.983 13.358 1.00 79.44 94 SER A CA 1
ATOM 711 C C . SER A 1 94 ? -10.186 -2.350 11.911 1.00 79.44 94 SER A C 1
ATOM 713 O O . SER A 1 94 ? -9.592 -1.813 10.980 1.00 7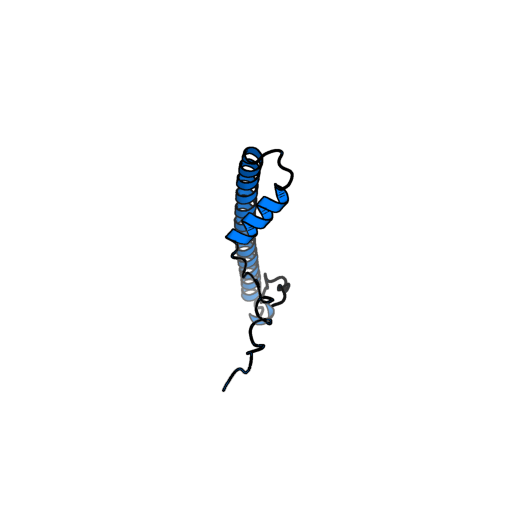9.44 94 SER A O 1
ATOM 715 N N . ASP A 1 95 ? -11.156 -3.249 11.712 1.00 78.12 95 ASP A N 1
ATOM 716 C CA . ASP A 1 95 ? -11.659 -3.615 10.395 1.00 78.12 95 ASP A CA 1
ATOM 717 C C . ASP A 1 95 ? -12.586 -2.516 9.865 1.00 78.12 95 ASP A C 1
ATOM 719 O O . ASP A 1 95 ? -13.534 -2.095 10.536 1.00 78.12 95 ASP A O 1
ATOM 723 N N . SER A 1 96 ? -12.300 -2.069 8.645 1.00 70.50 96 SER A N 1
ATOM 724 C CA . SER A 1 96 ? -13.111 -1.101 7.907 1.00 70.50 96 SER A CA 1
ATOM 725 C C . SER A 1 96 ? -14.416 -1.695 7.358 1.00 70.50 96 SER A C 1
ATOM 727 O O . SER A 1 96 ? -15.289 -0.940 6.933 1.00 70.50 96 SER A O 1
ATOM 729 N N . GLY A 1 97 ? -14.554 -3.027 7.341 1.00 75.56 97 GLY A N 1
ATOM 730 C CA . GLY A 1 97 ? -15.692 -3.745 6.759 1.00 75.56 97 GLY A CA 1
ATOM 731 C C . GLY A 1 97 ? -15.717 -3.738 5.225 1.00 75.56 97 GLY A C 1
ATOM 732 O O . GLY A 1 97 ? -16.673 -4.224 4.621 1.00 75.56 97 GLY A O 1
ATOM 733 N N . LEU A 1 98 ? -14.686 -3.182 4.579 1.00 73.06 98 LEU A N 1
ATOM 734 C CA . LEU A 1 98 ? -14.498 -3.219 3.131 1.00 73.06 98 LEU A CA 1
ATOM 735 C C . LEU A 1 98 ? -13.735 -4.490 2.755 1.00 73.06 98 LEU A C 1
ATOM 737 O O . LEU A 1 98 ? -12.511 -4.551 2.860 1.00 73.06 98 LEU A O 1
ATOM 741 N N . HIS A 1 99 ? -14.466 -5.496 2.283 1.00 71.12 99 HIS A N 1
ATOM 742 C CA . HIS A 1 99 ? -13.888 -6.704 1.702 1.00 71.12 99 HIS A CA 1
ATOM 743 C C . HIS A 1 99 ? -13.960 -6.625 0.174 1.00 71.12 99 HIS A C 1
ATOM 745 O O . HIS A 1 99 ? -14.966 -6.184 -0.388 1.00 71.12 99 HIS A O 1
ATOM 751 N N . LEU A 1 100 ? -12.885 -7.031 -0.505 1.00 59.81 100 LEU A N 1
ATOM 752 C CA . LEU A 1 100 ? -12.932 -7.267 -1.948 1.00 59.81 100 LEU A CA 1
ATOM 753 C C . LEU A 1 100 ? -13.916 -8.425 -2.212 1.00 59.81 100 LEU A C 1
ATOM 755 O O . LEU A 1 100 ? -13.897 -9.388 -1.447 1.00 59.81 100 LEU A O 1
ATOM 759 N N . PRO A 1 101 ? -14.794 -8.328 -3.226 1.00 59.44 101 PRO A N 1
ATOM 760 C CA . PRO A 1 101 ? -15.703 -9.417 -3.573 1.00 59.44 101 PRO A CA 1
ATOM 761 C C . PRO A 1 101 ? -14.921 -10.660 -4.023 1.00 59.44 101 PRO A C 1
ATOM 763 O O . PRO A 1 101 ? -13.914 -10.519 -4.721 1.00 59.44 101 PRO A O 1
ATOM 766 N N . ASP A 1 102 ? -15.409 -11.834 -3.606 1.00 56.41 102 ASP A N 1
ATOM 767 C CA . ASP A 1 102 ? -14.871 -13.161 -3.953 1.00 56.41 102 ASP A CA 1
ATOM 768 C C . ASP A 1 102 ? -14.881 -13.447 -5.467 1.00 56.41 102 ASP A C 1
ATOM 770 O O . ASP A 1 102 ? -15.866 -13.067 -6.151 1.00 56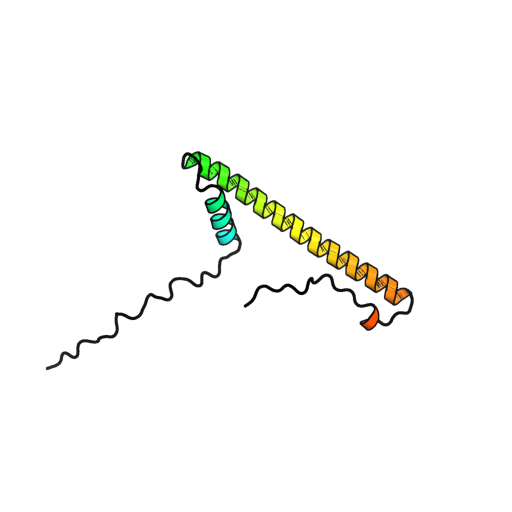.41 102 ASP A O 1
#

pLDDT: mean 81.96, std 16.96, range [37.81, 97.38]

Sequence (102 aa):
MKRTIPLIFAALPLMAGCVSANSAEGHKAEAYAKCSYAPGPEEREKCMKTELALIEARERADAERIQTDREAAEQRQAILEASGVSREDAKQTSDSGLHLPD

Radius of gyration: 25.49 Å; chains: 1; bounding box: 37×54×76 Å

Foldseek 3Di:
DDDDDPPPDDDPDPPPDPPPQDVVNVQLVVQCVVLVPPPDPVSSVVSSVVSSVVVVVVVVVVVVVLVVLVVVQVVQLVVCVVVVHDSVRSHGDSDPPDDDDD

Secondary structure (DSSP, 8-state):
--------SSS--S--------HHHHHHHHHHHHTTT-SSHHHHHHHHHHHHHHHHHHHHHHHHHHHHHHHHHHHHHHHHHHTT--HHHH--------PPP-